Protein AF-A0A533UKQ7-F1 (afdb_monomer)

Structure (mmCIF, N/CA/C/O backbone):
data_AF-A0A533UKQ7-F1
#
_entry.id   AF-A0A533UKQ7-F1
#
loop_
_atom_site.group_PDB
_atom_site.id
_atom_site.type_symbol
_atom_site.label_atom_id
_atom_site.label_alt_id
_atom_site.label_comp_id
_atom_site.label_asym_id
_atom_site.label_entity_id
_atom_site.label_seq_id
_atom_site.pdbx_PDB_ins_code
_atom_site.Cartn_x
_atom_site.Cartn_y
_atom_site.Cartn_z
_atom_site.occupancy
_atom_site.B_iso_or_equiv
_atom_site.auth_seq_id
_atom_site.auth_comp_id
_atom_site.auth_asym_id
_atom_site.auth_atom_id
_atom_site.pdbx_PDB_model_num
ATOM 1 N N . MET A 1 1 ? 11.159 2.932 10.553 1.00 62.25 1 MET A N 1
ATOM 2 C CA . MET A 1 1 ? 10.553 3.787 9.512 1.00 62.25 1 MET A CA 1
ATOM 3 C C . MET A 1 1 ? 9.347 4.465 10.135 1.00 62.25 1 MET A C 1
ATOM 5 O O . MET A 1 1 ? 8.581 3.759 10.783 1.00 62.25 1 MET A O 1
ATOM 9 N N . SER A 1 2 ? 9.231 5.793 10.064 1.00 80.94 2 SER A N 1
ATOM 10 C CA . SER A 1 2 ? 8.048 6.482 10.605 1.00 80.94 2 SER A CA 1
ATOM 11 C C . SER A 1 2 ? 6.820 6.240 9.710 1.00 80.94 2 SE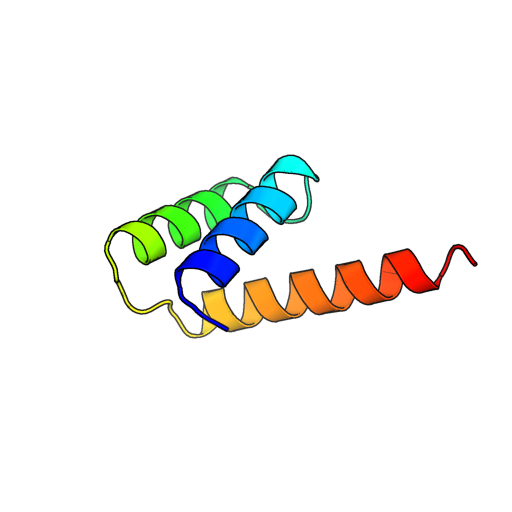R A C 1
ATOM 13 O O . SER A 1 2 ? 6.974 5.827 8.557 1.00 80.94 2 SER A O 1
ATOM 15 N N . SER A 1 3 ? 5.605 6.480 10.224 1.00 82.06 3 SER A N 1
ATOM 16 C CA . SER A 1 3 ? 4.374 6.401 9.410 1.00 82.06 3 SER A CA 1
ATOM 17 C C . SER A 1 3 ? 4.437 7.363 8.214 1.00 82.06 3 SER A C 1
ATOM 19 O O . SER A 1 3 ? 4.068 6.999 7.099 1.00 82.06 3 SER A O 1
ATOM 21 N N . ASP A 1 4 ? 5.012 8.551 8.418 1.00 87.81 4 ASP A N 1
ATOM 22 C CA . ASP A 1 4 ? 5.201 9.563 7.375 1.00 87.81 4 ASP A CA 1
ATOM 23 C C . ASP A 1 4 ? 6.162 9.110 6.277 1.00 87.81 4 ASP A C 1
ATOM 25 O O . ASP A 1 4 ? 5.897 9.329 5.093 1.00 87.81 4 ASP A O 1
ATOM 29 N N . ASP A 1 5 ? 7.261 8.451 6.647 1.00 89.06 5 ASP A N 1
ATOM 30 C CA . ASP A 1 5 ? 8.199 7.892 5.669 1.00 89.06 5 ASP A CA 1
ATOM 31 C C . ASP A 1 5 ? 7.525 6.794 4.846 1.00 89.06 5 ASP A C 1
ATOM 33 O O . ASP A 1 5 ? 7.661 6.766 3.625 1.00 89.06 5 ASP A O 1
ATOM 37 N N . LEU A 1 6 ? 6.731 5.936 5.495 1.00 90.31 6 LEU A N 1
ATOM 38 C CA . LEU A 1 6 ? 5.991 4.881 4.811 1.00 90.31 6 LEU A CA 1
ATOM 39 C C . LEU A 1 6 ? 4.938 5.446 3.849 1.00 90.31 6 LEU A C 1
ATOM 41 O O . LEU A 1 6 ? 4.839 4.977 2.716 1.00 90.31 6 LEU A O 1
ATOM 45 N N . MET A 1 7 ? 4.195 6.483 4.247 1.00 93.50 7 MET A N 1
ATOM 46 C CA . MET A 1 7 ? 3.252 7.166 3.355 1.00 93.50 7 MET A CA 1
ATOM 47 C C . MET A 1 7 ? 3.954 7.765 2.131 1.00 93.50 7 MET A C 1
ATOM 49 O O . MET A 1 7 ? 3.462 7.611 1.012 1.00 93.50 7 MET A O 1
ATOM 53 N N . LYS A 1 8 ? 5.118 8.405 2.313 1.00 92.69 8 LYS A N 1
ATOM 54 C CA . LYS A 1 8 ? 5.923 8.928 1.196 1.00 92.69 8 LYS A CA 1
ATOM 55 C C . LYS A 1 8 ? 6.375 7.809 0.261 1.00 92.69 8 LYS A C 1
ATOM 57 O O . LYS A 1 8 ? 6.234 7.958 -0.949 1.00 92.69 8 LYS A O 1
ATOM 62 N N . SER A 1 9 ? 6.848 6.684 0.798 1.00 91.25 9 SER A N 1
ATOM 63 C CA . SER A 1 9 ? 7.224 5.519 -0.011 1.00 91.25 9 SER A CA 1
ATOM 64 C C . SER A 1 9 ? 6.049 4.998 -0.841 1.00 91.25 9 SER A C 1
ATOM 66 O O . SER A 1 9 ? 6.210 4.758 -2.032 1.00 91.25 9 SER A O 1
ATOM 68 N N . VAL A 1 10 ? 4.850 4.890 -0.257 1.00 94.06 10 VAL A N 1
ATOM 69 C CA . VAL A 1 10 ? 3.641 4.466 -0.988 1.00 94.06 10 VAL A CA 1
ATOM 70 C C . VAL A 1 10 ? 3.300 5.441 -2.120 1.00 94.06 10 VAL A C 1
ATOM 72 O O . VAL A 1 10 ? 2.985 5.004 -3.225 1.00 94.06 10 VAL A O 1
ATOM 75 N N . ILE A 1 11 ? 3.412 6.753 -1.885 1.00 94.38 11 ILE A N 1
ATOM 76 C CA . ILE A 1 11 ? 3.190 7.775 -2.921 1.00 94.38 11 ILE A CA 1
ATOM 77 C C . ILE A 1 11 ? 4.199 7.628 -4.068 1.00 94.38 11 ILE A C 1
ATOM 79 O O . ILE A 1 11 ? 3.798 7.688 -5.229 1.00 94.38 11 ILE A O 1
ATOM 83 N N . ILE A 1 12 ? 5.478 7.398 -3.761 1.00 92.38 12 ILE A N 1
ATOM 84 C CA . ILE A 1 12 ? 6.528 7.192 -4.770 1.00 92.38 12 ILE A CA 1
ATOM 85 C C . ILE A 1 12 ? 6.227 5.949 -5.616 1.00 92.38 12 ILE A C 1
ATOM 87 O O . ILE A 1 12 ? 6.261 6.033 -6.841 1.00 92.38 12 ILE A O 1
ATOM 91 N N . LEU A 1 13 ? 5.852 4.828 -4.987 1.00 92.81 13 LEU A N 1
ATOM 92 C CA . LEU A 1 13 ? 5.467 3.603 -5.701 1.00 92.81 13 LEU A CA 1
ATOM 93 C C . LEU A 1 13 ? 4.288 3.856 -6.654 1.00 92.81 13 LEU A C 1
ATOM 95 O O . LEU A 1 13 ? 4.333 3.458 -7.816 1.00 92.81 13 LEU A O 1
ATOM 99 N N . MET A 1 14 ? 3.263 4.585 -6.200 1.00 94.19 14 MET A N 1
ATOM 100 C CA . MET A 1 14 ? 2.120 4.950 -7.043 1.00 94.19 14 MET A CA 1
ATOM 101 C C . MET A 1 14 ? 2.521 5.850 -8.220 1.00 94.19 14 MET A C 1
ATOM 103 O O . MET A 1 14 ? 2.070 5.619 -9.339 1.00 94.19 14 MET A O 1
ATOM 107 N N . GLN A 1 15 ? 3.357 6.866 -7.985 1.00 92.62 15 GLN A N 1
ATOM 108 C CA . GLN A 1 15 ? 3.821 7.793 -9.026 1.00 92.62 15 GLN A CA 1
ATOM 109 C C . GLN A 1 15 ? 4.727 7.112 -10.055 1.00 92.62 15 GLN A C 1
ATOM 111 O O . GLN A 1 15 ? 4.660 7.446 -11.235 1.00 92.62 15 GLN A O 1
ATOM 116 N N . GLY A 1 16 ? 5.534 6.142 -9.623 1.00 90.12 16 GLY A N 1
ATOM 117 C CA . GLY A 1 16 ? 6.376 5.328 -10.498 1.00 90.12 16 GLY A CA 1
ATOM 118 C C . GLY A 1 16 ? 5.615 4.258 -11.284 1.00 90.12 16 GLY A C 1
ATOM 119 O O . GLY A 1 16 ? 6.225 3.557 -12.086 1.00 90.12 16 GLY A O 1
ATOM 120 N N . GLY A 1 17 ? 4.305 4.094 -11.060 1.00 90.81 17 GLY A N 1
ATOM 121 C CA . GLY A 1 17 ? 3.531 3.002 -11.658 1.00 90.81 17 GLY A CA 1
ATOM 122 C C . GLY A 1 17 ? 3.972 1.617 -11.167 1.00 90.81 17 GLY A C 1
ATOM 123 O O . GLY A 1 17 ? 3.821 0.629 -11.884 1.00 90.81 17 GLY A O 1
ATOM 124 N N . ILE A 1 18 ? 4.545 1.541 -9.962 1.00 92.00 18 ILE A N 1
ATOM 125 C CA . ILE A 1 18 ? 5.116 0.321 -9.393 1.00 92.00 18 ILE A CA 1
ATOM 126 C C . ILE A 1 18 ? 4.078 -0.340 -8.490 1.00 92.00 18 ILE A C 1
ATOM 128 O O . ILE A 1 18 ? 3.799 0.123 -7.386 1.00 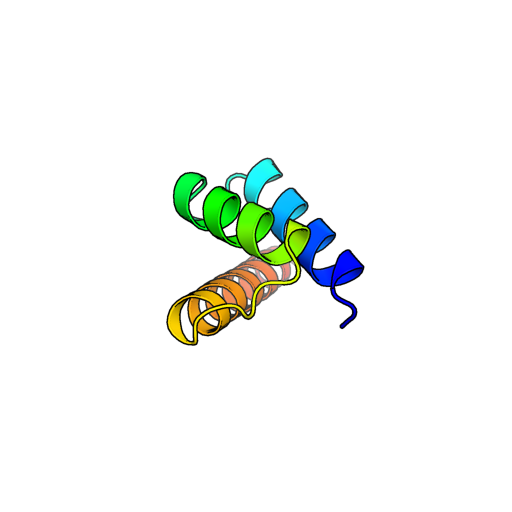92.00 18 ILE A O 1
ATOM 132 N N . GLY A 1 19 ? 3.540 -1.464 -8.960 1.00 93.06 19 GLY A N 1
ATOM 133 C CA . GLY A 1 19 ? 2.515 -2.237 -8.263 1.00 93.06 19 GLY A CA 1
ATOM 134 C C . GLY A 1 19 ? 1.083 -1.835 -8.628 1.00 93.06 19 GLY A C 1
ATOM 135 O O . GLY A 1 19 ? 0.828 -0.995 -9.484 1.00 93.06 19 GLY A O 1
ATOM 136 N N . ASP A 1 20 ? 0.124 -2.476 -7.969 1.00 96.44 20 ASP A N 1
ATOM 137 C CA . ASP A 1 20 ? -1.305 -2.188 -8.058 1.00 96.44 20 ASP A CA 1
ATOM 138 C C . ASP A 1 20 ? -1.644 -0.846 -7.387 1.00 96.44 20 ASP A C 1
ATOM 140 O O . ASP A 1 20 ? -1.591 -0.698 -6.160 1.00 96.44 20 ASP A O 1
ATOM 144 N N . THR A 1 21 ? -2.018 0.135 -8.210 1.00 95.31 21 THR A N 1
ATOM 145 C CA . THR A 1 21 ? -2.361 1.496 -7.781 1.00 95.31 21 THR A CA 1
ATOM 146 C C . THR A 1 21 ? -3.552 1.540 -6.822 1.00 95.31 21 THR A C 1
ATOM 148 O O . THR A 1 21 ? -3.551 2.346 -5.892 1.00 95.31 21 THR A O 1
ATOM 151 N N . MET A 1 22 ? -4.566 0.691 -7.016 1.00 97.19 22 MET A N 1
ATOM 152 C CA . MET A 1 22 ? -5.771 0.692 -6.183 1.00 97.19 22 MET A CA 1
ATOM 153 C C . MET A 1 22 ? -5.462 0.149 -4.789 1.00 97.19 22 MET A C 1
ATOM 155 O O . MET A 1 22 ? -5.883 0.726 -3.784 1.00 97.19 22 MET A O 1
ATOM 159 N N . ARG A 1 23 ? -4.664 -0.918 -4.716 1.00 97.75 23 ARG A N 1
ATOM 160 C CA . ARG A 1 23 ? -4.203 -1.474 -3.444 1.00 97.75 23 ARG A CA 1
ATOM 161 C C . ARG A 1 23 ? -3.300 -0.497 -2.694 1.00 97.75 23 ARG A C 1
ATOM 163 O O . ARG A 1 23 ? -3.487 -0.287 -1.498 1.00 97.75 23 ARG A O 1
ATOM 170 N N . LEU A 1 24 ? -2.365 0.155 -3.387 1.00 97.25 24 LEU A N 1
ATOM 171 C CA . LEU A 1 24 ? -1.514 1.191 -2.789 1.00 97.25 24 LEU A CA 1
ATOM 172 C C . LEU A 1 24 ? -2.332 2.388 -2.282 1.00 97.25 24 LEU A C 1
ATOM 174 O O . LEU A 1 24 ? -2.059 2.905 -1.200 1.00 97.25 24 LEU A O 1
ATOM 178 N N . TYR A 1 25 ? -3.381 2.783 -3.007 1.00 97.25 25 TYR A N 1
ATOM 179 C CA . TYR A 1 25 ? -4.303 3.824 -2.558 1.00 97.25 25 TYR A CA 1
ATOM 180 C C . TYR A 1 25 ? -5.044 3.433 -1.269 1.00 97.25 25 TYR A C 1
ATOM 182 O O . TYR A 1 25 ? -5.139 4.241 -0.344 1.00 97.25 25 TYR A O 1
ATOM 190 N N . GLN A 1 26 ? -5.527 2.192 -1.167 1.00 97.38 26 GLN A N 1
ATOM 191 C CA . GLN A 1 26 ? -6.175 1.685 0.050 1.00 97.38 26 GLN A CA 1
ATOM 192 C C . GLN A 1 26 ? -5.217 1.681 1.246 1.00 97.38 26 GLN A C 1
ATOM 194 O O . GLN A 1 26 ? -5.569 2.166 2.320 1.00 97.38 26 GLN A O 1
ATOM 199 N N . ILE A 1 27 ? -3.986 1.215 1.039 1.00 96.88 27 ILE A N 1
ATOM 200 C CA . ILE A 1 27 ? -2.920 1.248 2.045 1.00 96.88 27 ILE A CA 1
ATOM 201 C C . ILE A 1 27 ? -2.661 2.685 2.514 1.00 96.88 27 ILE A C 1
ATOM 203 O O . ILE A 1 27 ? -2.609 2.941 3.717 1.00 96.88 27 ILE A O 1
ATOM 207 N N . LEU A 1 28 ? -2.542 3.637 1.584 1.00 96.19 28 LEU A N 1
ATOM 208 C CA . LEU A 1 28 ? -2.322 5.048 1.906 1.00 96.19 28 LEU A CA 1
ATOM 209 C C . LEU A 1 28 ? -3.469 5.635 2.743 1.00 96.19 28 LEU A C 1
ATOM 211 O O . LEU A 1 28 ? -3.225 6.416 3.664 1.00 96.19 28 LEU A O 1
ATOM 215 N N . LEU A 1 29 ? -4.716 5.260 2.443 1.00 96.50 29 LEU A N 1
ATOM 216 C CA . LEU A 1 29 ? -5.878 5.676 3.228 1.00 96.50 29 LEU A CA 1
ATOM 217 C C . LEU A 1 29 ? -5.836 5.125 4.655 1.00 96.50 29 LEU A C 1
ATOM 219 O O . LEU A 1 29 ? -6.098 5.885 5.586 1.00 96.50 29 LEU A O 1
ATOM 223 N N . SER A 1 30 ? -5.490 3.849 4.834 1.00 96.06 30 SER A N 1
ATOM 224 C CA . SER A 1 30 ? -5.344 3.256 6.168 1.00 96.06 30 SER A CA 1
ATOM 225 C C . SER A 1 30 ? -4.223 3.924 6.962 1.00 96.06 30 SER A C 1
ATOM 227 O O . SER A 1 30 ? -4.437 4.302 8.110 1.00 96.06 30 SER A O 1
ATOM 229 N N . LEU A 1 31 ? -3.070 4.189 6.338 1.00 94.44 31 LEU A N 1
ATOM 230 C CA . LEU A 1 31 ? -1.969 4.916 6.984 1.00 94.44 31 LEU A CA 1
ATOM 231 C C . LEU A 1 31 ? -2.375 6.327 7.428 1.00 94.44 31 LEU A C 1
ATOM 233 O O . LEU A 1 31 ? -2.072 6.724 8.550 1.00 94.44 31 LEU A O 1
ATOM 237 N N . ARG A 1 32 ? -3.114 7.067 6.589 1.00 94.44 32 ARG A N 1
ATOM 238 C CA . ARG A 1 32 ? -3.616 8.412 6.926 1.00 94.44 32 ARG A CA 1
ATOM 239 C C . ARG A 1 32 ? -4.577 8.404 8.116 1.00 94.44 32 ARG A C 1
ATOM 241 O O . ARG A 1 32 ? -4.671 9.396 8.829 1.00 94.44 32 ARG A O 1
ATOM 248 N N . LYS A 1 33 ? -5.320 7.314 8.296 1.00 95.56 33 LYS A N 1
ATOM 249 C CA . LYS A 1 33 ? -6.237 7.120 9.425 1.00 95.56 33 LYS A CA 1
ATOM 250 C C . LYS A 1 33 ? -5.554 6.529 10.660 1.00 95.56 33 LYS A C 1
ATOM 252 O O . LYS A 1 33 ? -6.249 6.217 11.621 1.00 95.56 33 LYS A O 1
ATOM 257 N N . GLU A 1 34 ? -4.234 6.343 10.617 1.00 93.12 34 GLU A N 1
ATOM 258 C CA 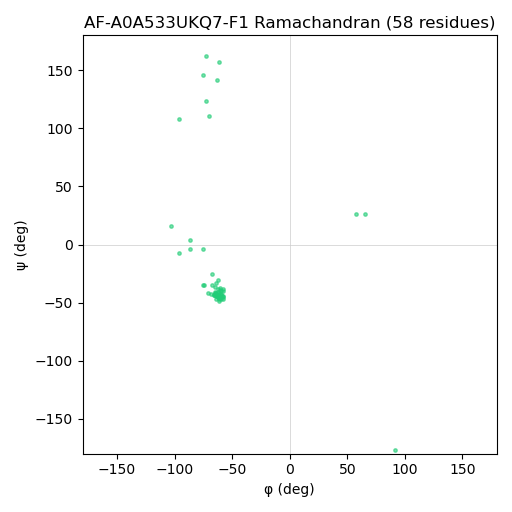. GLU A 1 34 ? -3.456 5.664 11.660 1.00 93.12 34 GLU A CA 1
ATOM 259 C C . GLU A 1 34 ? -3.945 4.225 11.929 1.00 93.12 34 GLU A C 1
ATOM 261 O O . GLU A 1 34 ? -3.755 3.660 13.006 1.00 93.12 34 GLU A O 1
ATOM 266 N N . GLU A 1 35 ? -4.568 3.599 10.926 1.00 94.31 35 GLU A N 1
ATOM 267 C CA . GLU A 1 35 ? -5.001 2.210 10.997 1.00 94.31 35 GLU A CA 1
ATOM 268 C C . GLU A 1 35 ? -3.794 1.274 10.863 1.00 94.31 35 GLU A C 1
ATOM 270 O O . GLU A 1 35 ? -2.839 1.513 10.117 1.00 94.31 35 GLU A O 1
ATOM 275 N N . THR A 1 36 ? -3.851 0.143 11.565 1.00 91.62 36 THR A N 1
ATOM 276 C CA . THR A 1 36 ? -2.821 -0.887 11.430 1.00 91.62 36 THR A CA 1
ATOM 277 C C . THR A 1 36 ? -2.974 -1.603 10.093 1.00 91.62 36 THR A C 1
ATOM 279 O O . THR A 1 36 ? -4.008 -2.209 9.823 1.00 91.62 36 THR A O 1
ATOM 282 N N . LEU A 1 37 ? -1.915 -1.597 9.281 1.00 94.06 37 LEU A N 1
ATOM 283 C CA . LEU A 1 37 ? -1.891 -2.357 8.032 1.00 94.06 37 LEU A CA 1
ATOM 284 C C . LEU A 1 37 ? -1.995 -3.865 8.278 1.00 94.06 37 LEU A C 1
ATOM 286 O O . LEU A 1 37 ? -1.358 -4.411 9.191 1.00 94.06 37 LEU A O 1
ATOM 290 N N . SER A 1 38 ? -2.740 -4.534 7.398 1.00 95.25 38 SER A N 1
ATOM 291 C CA . SER A 1 38 ? -2.843 -5.989 7.377 1.00 95.25 38 SER A CA 1
ATOM 292 C C . SER A 1 38 ? -1.477 -6.639 7.111 1.00 95.25 38 SER A C 1
ATOM 294 O O . SER A 1 38 ? -0.577 -6.032 6.524 1.00 95.25 38 SER A O 1
ATOM 296 N N . LEU A 1 39 ? -1.310 -7.899 7.526 1.00 95.50 39 LEU A N 1
ATOM 297 C CA . LEU A 1 39 ? -0.088 -8.658 7.234 1.00 95.50 39 LEU A CA 1
ATOM 298 C C . LEU A 1 39 ? 0.162 -8.763 5.721 1.00 95.50 39 LEU A C 1
ATOM 300 O O . LEU A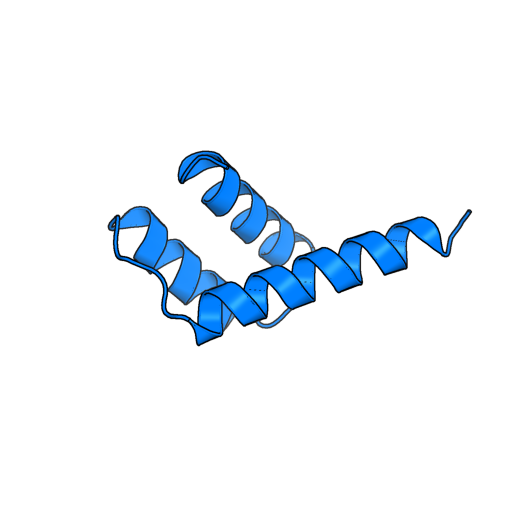 1 39 ? 1.295 -8.604 5.276 1.00 95.50 39 LEU A O 1
ATOM 304 N N . LEU A 1 40 ? -0.903 -8.971 4.943 1.00 96.44 40 LEU A N 1
ATOM 305 C CA . LEU A 1 40 ? -0.830 -9.097 3.489 1.00 96.44 40 LEU A CA 1
ATOM 306 C C . LEU A 1 40 ? -0.369 -7.801 2.823 1.00 96.44 40 LEU A C 1
ATOM 308 O O . LEU A 1 40 ? 0.350 -7.855 1.829 1.00 96.44 40 LEU A O 1
ATOM 312 N N . ASP A 1 41 ? -0.778 -6.643 3.339 1.00 95.62 41 ASP A N 1
ATOM 313 C CA . ASP A 1 41 ? -0.359 -5.348 2.794 1.00 95.62 41 ASP A CA 1
ATOM 314 C C . ASP A 1 41 ? 1.077 -5.007 3.170 1.00 95.62 41 ASP A C 1
ATOM 316 O O . ASP A 1 41 ? 1.814 -4.465 2.352 1.00 95.62 41 ASP A O 1
ATOM 320 N N . LYS A 1 42 ? 1.511 -5.394 4.374 1.00 94.12 42 LYS A N 1
ATOM 321 C CA . LYS A 1 42 ? 2.918 -5.284 4.776 1.00 94.12 42 LYS A CA 1
ATOM 322 C C . LYS A 1 42 ? 3.822 -6.127 3.877 1.00 94.12 42 LYS A C 1
ATOM 324 O O . LYS A 1 42 ? 4.807 -5.603 3.369 1.00 94.12 42 LYS A O 1
ATOM 329 N N . GLN A 1 43 ? 3.463 -7.393 3.647 1.00 95.50 43 GLN A N 1
ATOM 330 C CA . GLN A 1 43 ? 4.194 -8.287 2.740 1.00 95.50 43 GLN A CA 1
ATOM 331 C C . G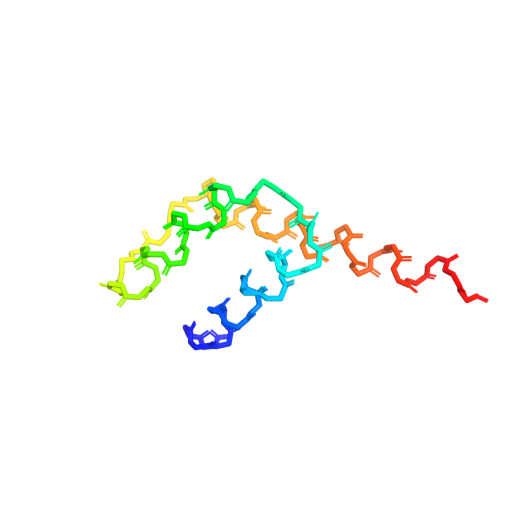LN A 1 43 ? 4.219 -7.735 1.316 1.00 95.50 43 GLN A C 1
ATOM 333 O O . GLN A 1 43 ? 5.272 -7.647 0.704 1.00 95.50 43 GLN A O 1
ATOM 338 N N . TYR A 1 44 ? 3.072 -7.271 0.823 1.00 95.62 44 TYR A N 1
ATOM 339 C CA . TYR A 1 44 ? 2.971 -6.678 -0.504 1.00 95.62 44 TYR A CA 1
ATOM 340 C C . TYR A 1 44 ? 3.893 -5.463 -0.695 1.00 95.62 44 TYR A C 1
ATOM 342 O O . TYR A 1 44 ? 4.576 -5.365 -1.711 1.00 95.62 44 TYR A O 1
ATOM 350 N N . LEU A 1 45 ? 3.942 -4.547 0.277 1.00 93.75 45 LEU A N 1
ATOM 351 C CA . LEU A 1 45 ? 4.854 -3.402 0.224 1.00 93.75 45 LEU A CA 1
ATOM 352 C C . LEU A 1 45 ? 6.318 -3.834 0.276 1.00 93.75 45 LEU A C 1
ATOM 354 O O . LEU A 1 45 ? 7.137 -3.281 -0.453 1.00 93.75 45 LEU A O 1
ATOM 358 N N . GLN A 1 46 ? 6.641 -4.813 1.121 1.00 91.56 46 GLN A N 1
ATOM 359 C CA . GLN A 1 46 ? 7.996 -5.337 1.228 1.00 91.56 46 GLN A CA 1
ATOM 360 C C . GLN A 1 46 ? 8.459 -5.956 -0.098 1.00 91.56 46 GLN A C 1
ATOM 362 O O . GLN A 1 46 ? 9.520 -5.587 -0.593 1.00 91.56 46 GLN A O 1
ATOM 367 N N . ASP A 1 47 ? 7.622 -6.782 -0.729 1.00 92.56 47 ASP A N 1
ATOM 368 C CA . ASP A 1 47 ? 7.910 -7.392 -2.030 1.00 92.56 47 ASP A CA 1
ATOM 369 C C . ASP A 1 47 ? 8.130 -6.340 -3.129 1.00 92.56 47 ASP A C 1
ATOM 371 O O . ASP A 1 47 ? 8.999 -6.503 -3.988 1.00 92.56 47 ASP A O 1
ATOM 375 N N . LEU A 1 48 ? 7.336 -5.261 -3.136 1.00 91.50 48 LEU A N 1
ATOM 376 C CA . LEU A 1 48 ? 7.503 -4.170 -4.101 1.00 91.50 48 LEU A CA 1
ATOM 377 C C . LEU A 1 48 ? 8.822 -3.426 -3.899 1.00 91.50 4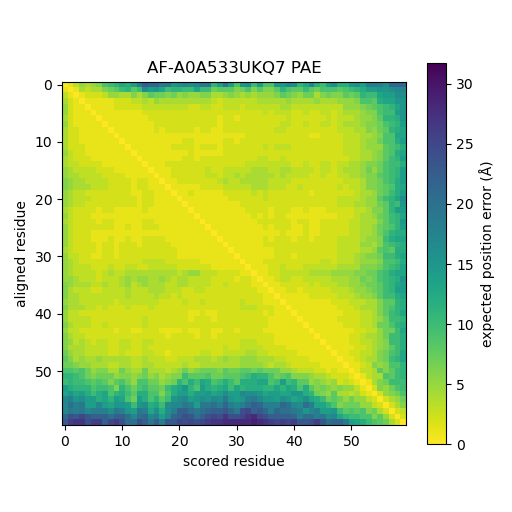8 LEU A C 1
ATOM 379 O O . LEU A 1 48 ? 9.509 -3.137 -4.877 1.00 91.50 48 LEU A O 1
ATOM 383 N N . ILE A 1 49 ? 9.176 -3.132 -2.647 1.00 85.12 49 ILE A N 1
ATOM 384 C CA . ILE A 1 49 ? 10.425 -2.445 -2.309 1.00 85.12 49 ILE A CA 1
ATOM 385 C C . ILE A 1 49 ? 11.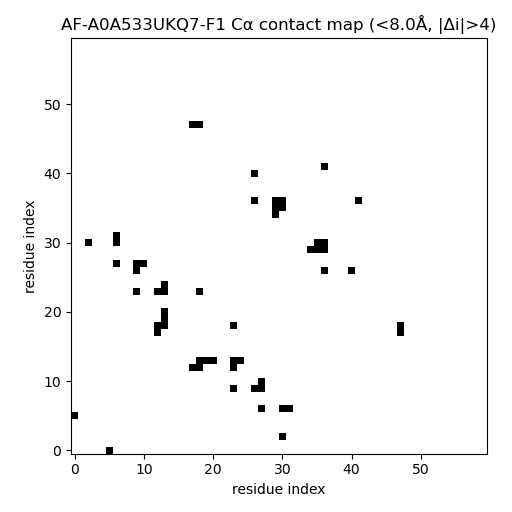623 -3.313 -2.699 1.00 85.12 49 ILE A C 1
ATOM 387 O O . ILE A 1 49 ? 12.538 -2.823 -3.357 1.00 85.12 49 ILE A O 1
ATOM 391 N N . GLU A 1 50 ? 11.605 -4.601 -2.351 1.00 86.06 50 GLU A N 1
ATOM 392 C CA . GLU A 1 50 ? 12.683 -5.534 -2.690 1.00 86.06 50 GLU A CA 1
ATOM 393 C C . GLU A 1 50 ? 12.882 -5.633 -4.206 1.00 86.06 50 GLU A C 1
ATOM 395 O O . GLU A 1 50 ? 14.009 -5.479 -4.679 1.00 86.06 50 GLU A O 1
ATOM 400 N N . LYS A 1 51 ? 11.795 -5.796 -4.976 1.00 80.25 51 LYS A N 1
ATOM 401 C CA . LYS A 1 51 ? 11.841 -5.843 -6.448 1.00 80.25 51 LYS A CA 1
ATOM 402 C C . LYS A 1 51 ? 12.356 -4.550 -7.065 1.00 80.25 51 LYS A C 1
ATOM 404 O O . LYS A 1 51 ? 13.117 -4.597 -8.028 1.00 80.25 51 LYS A O 1
ATOM 409 N N . HIS A 1 52 ? 11.944 -3.402 -6.533 1.00 74.12 52 HIS A N 1
ATOM 410 C CA . HIS A 1 52 ? 12.379 -2.116 -7.065 1.00 74.12 52 HIS A CA 1
ATOM 411 C C . HIS A 1 52 ? 13.874 -1.878 -6.807 1.00 74.12 52 HIS A C 1
ATOM 413 O O . HIS A 1 52 ? 14.598 -1.523 -7.732 1.00 74.12 52 HIS A O 1
ATOM 419 N N . LEU A 1 53 ? 14.362 -2.203 -5.605 1.00 69.25 53 LEU A N 1
ATOM 420 C CA . LEU A 1 53 ? 15.789 -2.133 -5.273 1.00 69.25 53 LEU A CA 1
ATOM 421 C C . LEU A 1 53 ? 16.640 -3.104 -6.104 1.00 69.25 53 LEU A C 1
ATOM 423 O O . LEU A 1 53 ? 17.789 -2.798 -6.410 1.00 69.25 53 LEU A O 1
ATOM 427 N N . THR A 1 54 ? 16.119 -4.276 -6.479 1.00 69.12 54 THR A N 1
ATOM 428 C CA . THR A 1 54 ? 16.865 -5.195 -7.361 1.00 69.12 54 THR A CA 1
ATOM 429 C C . THR A 1 54 ? 16.894 -4.718 -8.811 1.00 69.12 54 THR A C 1
ATOM 431 O O . THR A 1 54 ? 17.908 -4.901 -9.484 1.00 69.12 54 THR A O 1
ATOM 434 N N . ALA A 1 55 ? 15.817 -4.089 -9.288 1.00 64.56 55 ALA A N 1
ATOM 435 C CA . ALA A 1 55 ? 15.744 -3.551 -10.643 1.00 64.56 55 ALA A CA 1
ATOM 436 C C . ALA A 1 55 ? 16.732 -2.390 -10.857 1.00 64.56 55 ALA A C 1
ATOM 438 O O . ALA A 1 55 ? 17.449 -2.392 -11.850 1.00 64.56 55 ALA A O 1
ATOM 439 N N . GLU A 1 56 ? 16.850 -1.461 -9.902 1.00 60.06 56 GLU A N 1
ATOM 440 C CA . GLU A 1 56 ? 17.784 -0.326 -10.013 1.00 60.06 56 GLU A CA 1
ATOM 441 C C . GLU A 1 56 ? 19.268 -0.738 -9.960 1.00 60.06 56 GLU A C 1
ATOM 443 O O . GLU A 1 56 ? 20.115 -0.059 -10.530 1.00 60.06 56 GLU A O 1
ATOM 448 N N . ASN A 1 57 ? 19.596 -1.871 -9.327 1.00 56.62 57 ASN A N 1
ATOM 449 C CA . ASN A 1 57 ? 20.969 -2.394 -9.246 1.00 56.62 57 ASN A CA 1
ATOM 450 C C . ASN A 1 57 ? 21.374 -3.280 -10.438 1.00 56.62 57 ASN A C 1
ATOM 452 O O . ASN A 1 57 ? 22.505 -3.758 -10.483 1.00 56.62 57 ASN A O 1
ATOM 456 N N . SER A 1 58 ? 20.457 -3.550 -11.370 1.00 57.97 58 SER A N 1
ATOM 457 C CA . SER A 1 58 ? 20.728 -4.396 -12.542 1.00 57.97 58 SER A CA 1
ATOM 458 C C . SER A 1 58 ? 21.096 -3.589 -13.799 1.00 57.97 58 SER A C 1
ATOM 460 O O . SER A 1 58 ? 21.504 -4.186 -14.791 1.00 57.97 58 SER A O 1
ATOM 462 N N . ASP A 1 59 ? 20.981 -2.256 -13.744 1.00 50.22 59 ASP A N 1
ATOM 463 C CA . ASP A 1 59 ? 21.267 -1.319 -14.845 1.00 50.22 59 ASP A CA 1
ATOM 464 C C . ASP A 1 59 ? 22.621 -0.570 -14.693 1.00 50.22 59 ASP A C 1
ATOM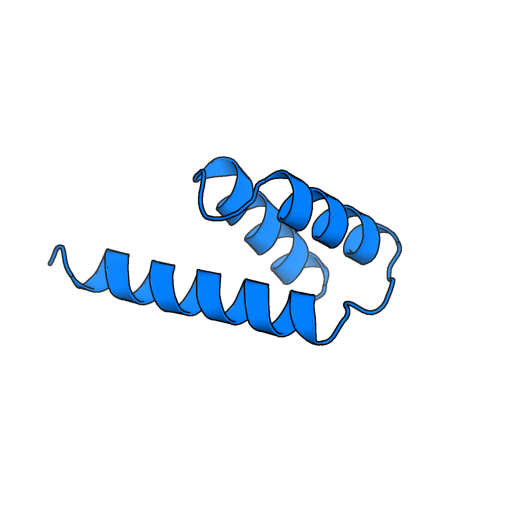 466 O O . ASP A 1 59 ? 22.867 0.422 -15.384 1.00 50.22 59 ASP A O 1
ATOM 470 N N . THR A 1 60 ? 23.525 -1.046 -13.822 1.00 45.75 60 THR A N 1
ATOM 471 C CA . THR A 1 60 ? 24.931 -0.581 -13.688 1.00 45.75 60 THR A CA 1
ATOM 472 C C . THR A 1 60 ? 25.925 -1.672 -14.043 1.00 45.75 60 THR A C 1
ATOM 474 O O . THR A 1 60 ? 26.923 -1.358 -14.729 1.00 45.75 60 THR A O 1
#

Foldseek 3Di:
DDLVVVLVLLVVCLVVVQDDNVLSVVVNVCSVVVHDDDPVSVVVSVVSVVVVVVVVVVVD

Mean predicted aligned error: 4.82 Å

Sequence (60 aa):
MSSDDLMKSVIILMQGGIGDTMRLYQILLSLRKEETLSLLDKQYLQDLIEKHLTAENSDT

Radius of gyration: 11.72 Å; Cα contacts (8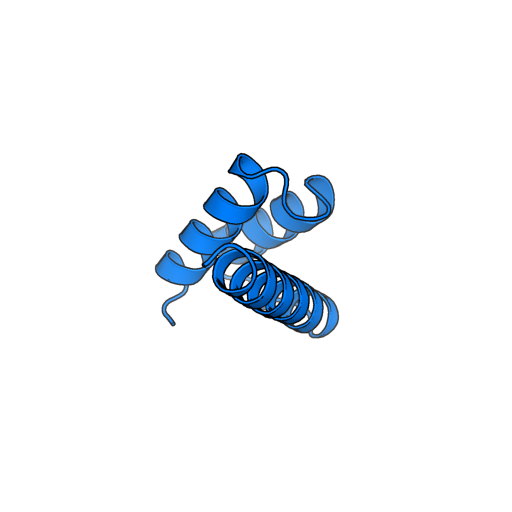 Å, |Δi|>4): 28; chains: 1; bounding box: 31×19×26 Å

Secondary structure (DSSP, 8-state):
--HHHHHHHHHHHHHTT-S-HHHHHHHHHHHHTTPPPPHHHHHHHHHHHHHHHHHHTT--

Nearest PDB structures (foldseek):
  7pzy-assembly1_z  TM=4.763E-01  e=9.092E+00  Candida albicans SC5314

pLDDT: mean 87.58, std 12.92, range [45.75, 97.75]

Solvent-accessible surface area (backbone atoms only — not comparable to full-atom values): 3595 Å² total; per-residue (Å²): 132,54,72,69,57,51,47,51,50,47,51,50,32,51,75,70,64,56,71,64,57,68,60,46,50,52,52,48,52,36,55,75,67,72,45,84,77,52,72,69,57,52,50,50,52,48,54,51,51,54,53,51,59,52,55,68,68,70,79,118